Protein AF-A0A1G0KWZ0-F1 (afdb_monomer)

Foldseek 3Di:
DDDADWFWEAEDPDTDPDTDHPVRNQVVCVVPPDPVLVVVPWHWDWDFDDCVVPVDGHIYIDTGD

Radius of gyration: 12.34 Å; Cα contacts (8 Å, |Δi|>4): 106; chains: 1; bounding box: 24×32×32 Å

Secondary structure (DSSP, 8-state):
-PPPP-BEEEETTEE-SS-B-HHHHHHHHHHH--HHHHHTT-EEEEEEP-HHHHSS-EEEEEEE-

Sequence (65 aa):
MATAEKRKVRVGLSSLDSPMTIAQAKRYGDKNMPQDLRRAGFGTTIFVSDPEINGAVFFRVNYGK

Nearest PDB structures (foldseek):
  7vvg-assembly1_C  TM=3.363E-01  e=3.709E+00  Homo sapiens
  6dk4-assembly1_B-2  TM=2.897E-01  e=3.957E+00  Campylobacter jejuni
  6dk4-assembly1_A  TM=2.835E-01  e=4.807E+00  Campylobacter jejuni

Solvent-accessible surface area (backbone atoms only — not comparable to full-atom values): 3884 Å² total; per-residue (Å²): 131,85,78,77,67,64,31,42,34,30,48,88,94,45,70,51,94,65,61,35,32,69,71,53,46,43,52,49,36,65,70,67,54,55,67,67,50,51,73,73,60,43,43,67,44,75,46,74,50,45,47,87,85,64,74,42,72,33,35,33,49,43,78,46,120

pLDDT: mean 93.62, std 9.32, range [44.12, 97.94]

Structure (mmCIF, N/CA/C/O backbone):
data_AF-A0A1G0KWZ0-F1
#
_entry.id   AF-A0A1G0KWZ0-F1
#
loop_
_atom_site.group_PDB
_atom_site.id
_atom_site.type_symbol
_atom_site.label_atom_id
_atom_site.label_alt_id
_atom_site.label_comp_id
_atom_site.label_asym_id
_atom_site.label_entity_id
_atom_site.label_seq_id
_atom_site.pdbx_PDB_ins_code
_atom_site.Cartn_x
_atom_site.Cartn_y
_atom_site.Cartn_z
_atom_site.occupancy
_atom_site.B_iso_or_equiv
_atom_site.auth_seq_id
_atom_site.auth_comp_id
_atom_site.auth_asym_id
_atom_site.auth_atom_id
_atom_site.pdbx_PDB_model_num
ATOM 1 N N . MET A 1 1 ? 1.923 21.426 -15.301 1.00 44.12 1 MET A N 1
ATOM 2 C CA . MET A 1 1 ? 1.899 20.699 -14.012 1.00 44.12 1 MET A CA 1
ATOM 3 C C . MET A 1 1 ? 2.179 19.236 -14.306 1.00 44.12 1 MET A C 1
ATOM 5 O O . MET A 1 1 ? 1.498 18.688 -15.163 1.00 44.12 1 MET A O 1
ATOM 9 N N . ALA A 1 2 ? 3.186 18.623 -13.681 1.00 52.16 2 ALA A N 1
ATOM 10 C CA . ALA A 1 2 ? 3.425 17.191 -13.848 1.00 52.16 2 ALA A CA 1
ATOM 11 C C . ALA A 1 2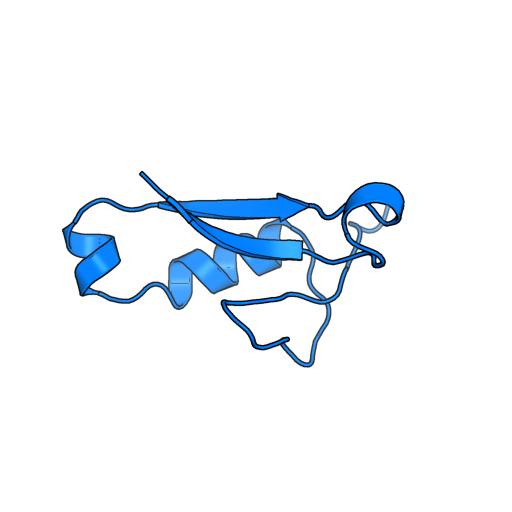 ? 2.252 16.416 -13.226 1.00 52.16 2 ALA A C 1
ATOM 13 O O . ALA A 1 2 ? 1.950 16.581 -12.044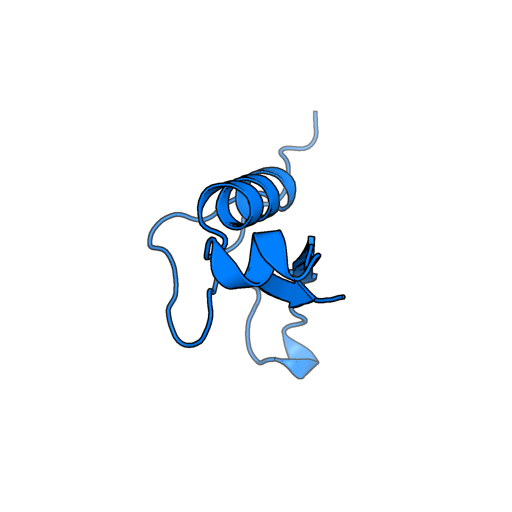 1.00 52.16 2 ALA A O 1
ATOM 14 N N . THR A 1 3 ? 1.544 15.618 -14.023 1.00 65.69 3 THR A N 1
ATOM 15 C CA . THR A 1 3 ? 0.513 14.704 -13.522 1.00 65.69 3 THR A CA 1
ATOM 16 C C . THR A 1 3 ? 1.152 13.706 -12.563 1.00 65.69 3 THR A C 1
ATOM 18 O O . THR A 1 3 ? 2.105 13.026 -12.931 1.00 65.69 3 THR A O 1
ATOM 21 N N . ALA A 1 4 ? 0.635 13.628 -11.334 1.00 83.19 4 ALA A N 1
ATOM 22 C CA . ALA A 1 4 ? 1.130 12.695 -10.328 1.00 83.19 4 ALA A CA 1
ATOM 23 C C . ALA A 1 4 ? 1.053 11.248 -10.841 1.00 83.19 4 ALA A C 1
ATOM 25 O O . ALA A 1 4 ? 0.013 10.819 -11.349 1.00 83.19 4 ALA A O 1
ATOM 26 N N . GLU A 1 5 ? 2.154 10.509 -10.695 1.00 92.75 5 GLU A N 1
ATOM 27 C CA . GLU A 1 5 ? 2.283 9.139 -11.184 1.00 92.75 5 GLU A CA 1
ATOM 28 C C . GLU A 1 5 ? 1.216 8.225 -10.567 1.00 92.75 5 GLU A C 1
ATOM 30 O O . GLU A 1 5 ? 1.019 8.212 -9.349 1.00 92.75 5 GLU A O 1
ATOM 35 N N . LYS A 1 6 ? 0.539 7.440 -11.414 1.00 95.81 6 LYS A N 1
ATOM 36 C CA . LYS A 1 6 ? -0.427 6.423 -10.993 1.00 95.81 6 LYS A CA 1
ATOM 37 C C . LYS A 1 6 ? 0.106 5.0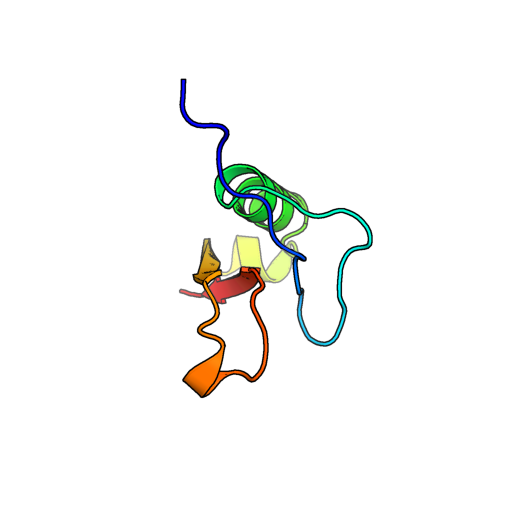30 -11.290 1.00 95.81 6 LYS A C 1
ATOM 39 O O . LYS A 1 6 ? 0.527 4.759 -12.410 1.00 95.81 6 LYS A O 1
ATOM 44 N N . ARG A 1 7 ? 0.014 4.127 -10.314 1.00 96.25 7 ARG A N 1
ATOM 45 C CA . ARG A 1 7 ? 0.397 2.715 -10.461 1.00 96.25 7 ARG A CA 1
ATOM 46 C C . ARG A 1 7 ? -0.703 1.799 -9.940 1.00 96.25 7 ARG A C 1
ATOM 48 O O . ARG A 1 7 ? -1.547 2.222 -9.146 1.00 96.25 7 ARG A O 1
ATOM 55 N N . LYS A 1 8 ? -0.685 0.530 -10.364 1.00 97.06 8 LYS A N 1
ATOM 56 C CA . LYS A 1 8 ? -1.512 -0.515 -9.739 1.00 97.06 8 LYS A CA 1
ATOM 57 C C . LYS A 1 8 ? -1.214 -0.569 -8.242 1.00 97.06 8 LYS A C 1
ATOM 59 O O . LYS A 1 8 ? -0.055 -0.453 -7.846 1.00 97.06 8 LYS A O 1
ATOM 64 N N . VAL A 1 9 ? -2.247 -0.761 -7.427 1.00 97.56 9 VAL A N 1
ATOM 65 C CA . VAL A 1 9 ? -2.111 -0.854 -5.969 1.00 97.56 9 VAL A CA 1
ATOM 66 C C . VAL A 1 9 ? -2.303 -2.296 -5.532 1.00 97.56 9 VAL A C 1
ATOM 68 O O . VAL A 1 9 ? -3.261 -2.943 -5.946 1.00 97.56 9 VAL A O 1
ATOM 71 N N . ARG A 1 10 ? -1.409 -2.795 -4.682 1.00 97.12 10 ARG A N 1
ATOM 72 C CA . ARG A 1 10 ? -1.493 -4.114 -4.052 1.00 97.12 10 ARG A CA 1
ATOM 73 C C . ARG A 1 10 ? -1.758 -3.982 -2.558 1.00 97.12 10 ARG A C 1
ATOM 75 O O . ARG A 1 10 ? -1.181 -3.114 -1.903 1.00 97.12 10 ARG A O 1
ATOM 82 N N . VAL A 1 11 ? -2.599 -4.861 -2.024 1.00 95.06 11 VAL A N 1
ATOM 83 C CA . VAL A 1 11 ? -2.944 -4.944 -0.599 1.00 95.06 11 VAL A CA 1
ATOM 84 C C . VAL A 1 11 ? -2.927 -6.419 -0.213 1.00 95.06 11 VAL A C 1
ATOM 86 O O . VAL A 1 11 ? -3.700 -7.211 -0.750 1.00 95.06 11 VAL A O 1
ATOM 89 N N . GLY A 1 12 ? -2.006 -6.812 0.669 1.00 89.00 12 GLY A N 1
ATOM 90 C CA . GLY A 1 12 ? -1.755 -8.231 0.938 1.00 89.00 12 GLY A CA 1
ATOM 91 C C . GLY A 1 12 ? -1.352 -8.986 -0.337 1.00 89.00 12 GLY A C 1
ATOM 92 O O . GLY A 1 12 ? -0.340 -8.656 -0.966 1.00 89.00 12 GLY A O 1
ATOM 93 N N . LEU A 1 13 ? -2.144 -9.994 -0.712 1.00 89.06 13 LEU A N 1
ATOM 94 C CA . LEU A 1 13 ? -1.956 -10.798 -1.928 1.00 89.06 13 LEU A CA 1
ATOM 95 C C . LEU A 1 13 ? -2.781 -10.297 -3.127 1.00 89.06 13 LEU A C 1
ATOM 97 O O . LEU A 1 13 ? -2.569 -10.753 -4.248 1.00 89.06 13 LEU A O 1
ATOM 101 N N . SER A 1 14 ? -3.684 -9.341 -2.912 1.00 92.75 14 SER A N 1
ATOM 102 C CA . SER A 1 14 ? -4.620 -8.859 -3.930 1.00 92.75 14 SER A CA 1
ATOM 103 C C . SER A 1 14 ? -4.1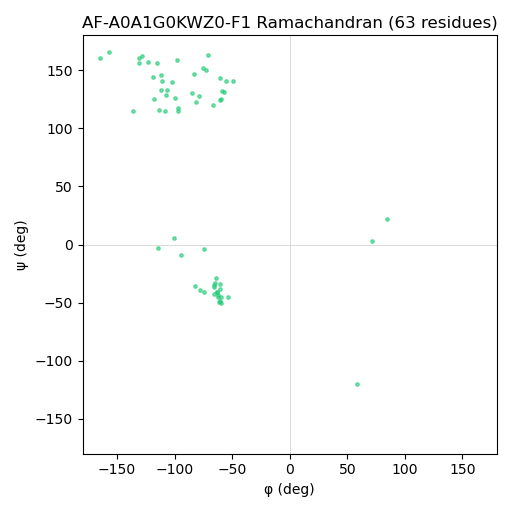32 -7.572 -4.597 1.00 92.75 14 SER A C 1
ATOM 105 O O . SER A 1 14 ? -3.327 -6.821 -4.040 1.00 92.75 14 SER A O 1
ATOM 107 N N . SER A 1 15 ? -4.649 -7.293 -5.795 1.00 94.62 15 SER A N 1
ATOM 108 C CA . SER A 1 15 ? -4.498 -6.001 -6.477 1.00 94.62 15 SER A CA 1
ATOM 109 C C . SER A 1 15 ? -5.848 -5.293 -6.552 1.00 94.62 15 SER A C 1
ATOM 111 O O . SER A 1 15 ? -6.871 -5.952 -6.693 1.00 94.62 15 SER A O 1
ATOM 113 N N . LEU A 1 16 ? -5.847 -3.965 -6.462 1.00 94.94 16 LEU A N 1
ATOM 1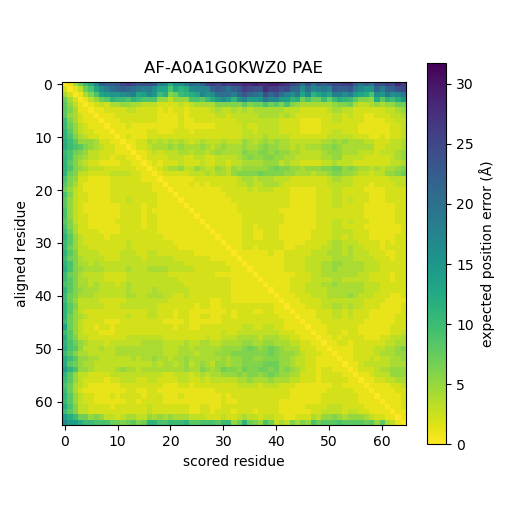14 C CA . LEU A 1 16 ? -7.028 -3.147 -6.727 1.00 94.94 16 LEU A CA 1
ATOM 115 C C . LEU A 1 16 ? -7.161 -2.899 -8.233 1.00 94.94 16 LEU A C 1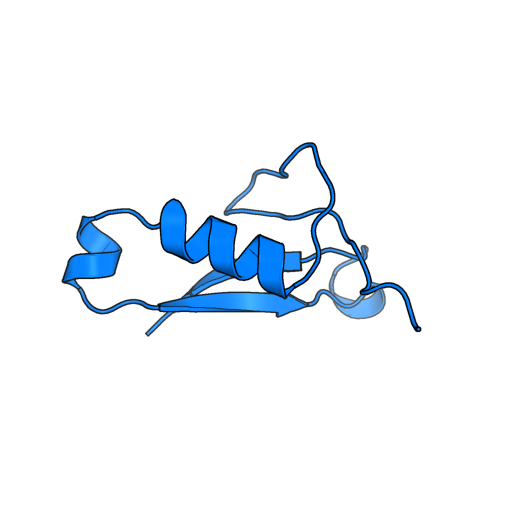
ATOM 117 O O . LEU A 1 16 ? -6.152 -2.741 -8.926 1.00 94.94 16 LEU A O 1
ATOM 121 N N . ASP A 1 17 ? -8.398 -2.803 -8.715 1.00 92.38 17 ASP A N 1
ATOM 122 C CA . ASP A 1 17 ? -8.688 -2.662 -10.148 1.00 92.38 17 ASP A CA 1
ATOM 123 C C . ASP A 1 17 ? -8.189 -1.334 -10.726 1.00 92.38 17 ASP A C 1
ATOM 125 O O . ASP A 1 17 ? -7.707 -1.266 -11.856 1.00 92.38 17 ASP A O 1
ATOM 129 N N . SER A 1 18 ? -8.282 -0.261 -9.936 1.00 94.62 18 SER A N 1
ATOM 130 C CA . SER A 1 18 ? -7.955 1.095 -10.377 1.00 94.62 18 SER A CA 1
ATOM 131 C C . SER A 1 18 ? -6.555 1.529 -9.929 1.00 94.62 18 SER A C 1
ATOM 133 O O . SER A 1 18 ? -6.273 1.532 -8.726 1.00 94.62 18 SER A O 1
ATOM 135 N N . PRO A 1 19 ? -5.685 1.972 -10.859 1.00 96.75 19 PRO A N 1
ATOM 136 C CA . PRO A 1 19 ? -4.421 2.611 -10.517 1.00 96.75 19 PRO A CA 1
ATOM 137 C C . PRO A 1 19 ? -4.622 3.897 -9.708 1.00 96.75 19 PRO A C 1
ATOM 139 O O . PRO A 1 19 ? -5.530 4.687 -9.976 1.00 96.75 19 PRO A O 1
ATOM 142 N N . MET A 1 20 ? -3.733 4.141 -8.751 1.00 97.50 20 MET A N 1
ATOM 143 C CA . MET A 1 20 ? -3.799 5.287 -7.842 1.00 97.50 20 MET A CA 1
ATOM 144 C C . MET A 1 20 ? -2.462 6.008 -7.781 1.00 97.50 20 MET A C 1
ATOM 146 O O . MET A 1 20 ? -1.418 5.403 -8.017 1.00 97.50 20 MET A O 1
ATOM 150 N N . THR A 1 21 ? -2.490 7.288 -7.414 1.00 97.50 21 THR A N 1
ATOM 151 C CA . THR A 1 21 ? -1.286 7.992 -6.956 1.00 97.50 21 THR A CA 1
ATOM 152 C C . THR A 1 21 ? -0.857 7.486 -5.578 1.00 97.50 21 THR A C 1
ATOM 154 O O . THR A 1 21 ? -1.664 6.900 -4.855 1.00 97.50 21 THR A O 1
ATOM 157 N N . ILE A 1 22 ? 0.383 7.763 -5.161 1.00 96.38 22 ILE A N 1
ATOM 158 C CA . ILE A 1 22 ? 0.858 7.425 -3.804 1.00 96.38 22 ILE A CA 1
ATOM 159 C C . ILE A 1 22 ? -0.079 7.996 -2.731 1.00 96.38 22 ILE A C 1
ATOM 161 O O . ILE A 1 22 ? -0.472 7.285 -1.808 1.00 96.38 22 ILE A O 1
ATOM 165 N N . ALA A 1 23 ? -0.492 9.260 -2.873 1.00 96.62 23 ALA A N 1
ATOM 166 C CA . ALA A 1 23 ? -1.399 9.909 -1.926 1.00 96.62 23 ALA A CA 1
ATOM 167 C C . ALA A 1 23 ? -2.776 9.223 -1.875 1.00 96.62 23 ALA A C 1
ATOM 169 O O . ALA A 1 23 ? -3.336 9.025 -0.796 1.00 96.62 23 ALA A O 1
ATOM 170 N N . GLN A 1 24 ? -3.308 8.818 -3.032 1.00 97.62 24 GLN A N 1
ATOM 171 C CA . GLN A 1 24 ? -4.560 8.066 -3.115 1.00 97.62 24 GLN A CA 1
ATOM 172 C C . GLN A 1 24 ? -4.426 6.671 -2.487 1.00 97.62 24 GLN A C 1
ATOM 174 O O . GLN A 1 24 ? -5.300 6.279 -1.717 1.00 97.62 24 GLN A O 1
ATOM 179 N N . ALA A 1 25 ? -3.322 5.961 -2.738 1.00 97.56 25 ALA A N 1
ATOM 180 C CA . ALA A 1 25 ? -3.041 4.658 -2.136 1.00 97.56 25 ALA A CA 1
ATOM 181 C C . ALA A 1 25 ? -2.893 4.758 -0.609 1.00 97.56 25 ALA A C 1
ATOM 183 O O . ALA A 1 25 ? -3.453 3.939 0.121 1.00 97.56 25 ALA A O 1
ATOM 184 N N . LYS A 1 26 ? -2.217 5.802 -0.106 1.00 97.69 26 LYS A N 1
ATOM 185 C CA . LYS A 1 26 ? -2.117 6.071 1.334 1.00 97.69 26 LYS A CA 1
ATOM 186 C C . LYS A 1 26 ? -3.492 6.319 1.941 1.00 97.69 26 LYS A C 1
ATOM 188 O O . LYS A 1 26 ? -3.846 5.675 2.922 1.00 97.69 26 LYS A O 1
ATOM 193 N N . ARG A 1 27 ? -4.296 7.193 1.328 1.00 97.75 27 ARG A N 1
ATOM 194 C CA . ARG A 1 27 ? -5.661 7.476 1.790 1.00 97.75 27 ARG A CA 1
ATOM 195 C C . ARG A 1 27 ? -6.538 6.225 1.772 1.00 97.75 27 ARG A C 1
ATOM 197 O O . ARG A 1 27 ? -7.349 6.042 2.676 1.00 97.75 27 ARG A O 1
ATOM 204 N N . TYR A 1 28 ? -6.378 5.367 0.763 1.00 97.69 28 TYR A N 1
ATOM 205 C CA . TYR A 1 28 ? -7.046 4.071 0.711 1.00 97.69 28 TYR A CA 1
ATOM 206 C C . TYR A 1 28 ? -6.652 3.206 1.914 1.00 97.69 28 TYR A C 1
ATOM 208 O O . TYR A 1 28 ? -7.543 2.704 2.595 1.00 97.69 28 TYR A O 1
ATOM 216 N N . GLY A 1 29 ? -5.356 3.060 2.209 1.00 97.12 29 GLY A N 1
ATOM 217 C CA . GLY A 1 29 ? -4.896 2.286 3.364 1.00 97.12 29 GLY A CA 1
ATOM 218 C C . GLY A 1 29 ? -5.378 2.875 4.690 1.00 97.12 29 GLY A C 1
ATOM 219 O O . GLY A 1 29 ? -5.954 2.160 5.501 1.00 97.12 29 GLY A O 1
ATOM 220 N N . ASP A 1 30 ? -5.287 4.195 4.865 1.00 97.56 30 ASP A N 1
ATOM 221 C CA . ASP A 1 30 ? -5.768 4.883 6.070 1.00 97.56 30 ASP A CA 1
ATOM 222 C C . ASP A 1 30 ? -7.277 4.690 6.284 1.00 97.56 30 ASP A C 1
ATOM 224 O O . ASP A 1 30 ? -7.737 4.618 7.424 1.00 97.56 30 ASP A O 1
ATOM 228 N N . LYS A 1 31 ? -8.065 4.605 5.204 1.00 97.50 31 LYS A N 1
ATOM 229 C CA . LYS A 1 31 ? -9.515 4.373 5.267 1.00 97.50 31 LYS A CA 1
ATOM 230 C C . LYS A 1 31 ? -9.862 2.908 5.537 1.00 97.50 31 LYS A C 1
ATOM 232 O O . LYS A 1 31 ? -10.803 2.650 6.278 1.00 97.50 31 LYS A O 1
ATOM 237 N N . ASN A 1 32 ? -9.127 1.973 4.939 1.00 96.44 32 ASN A N 1
ATOM 238 C CA . ASN A 1 32 ? -9.439 0.541 4.971 1.00 96.44 32 ASN A CA 1
ATOM 239 C C . ASN A 1 32 ? -8.610 -0.248 5.997 1.00 96.44 32 ASN A C 1
ATOM 241 O O . ASN A 1 32 ? -8.702 -1.474 6.034 1.00 96.44 32 ASN A O 1
ATOM 245 N N . MET A 1 33 ? -7.801 0.424 6.823 1.00 96.38 33 MET A N 1
ATOM 246 C CA . MET A 1 33 ? -7.053 -0.228 7.894 1.00 96.38 33 MET A CA 1
ATOM 247 C C . MET A 1 33 ? -8.012 -0.922 8.873 1.00 96.38 33 MET A C 1
ATOM 249 O O . MET A 1 33 ? -8.883 -0.240 9.434 1.00 96.38 33 MET A O 1
ATOM 253 N N . PRO A 1 34 ? -7.823 -2.235 9.116 1.00 95.50 34 PRO A N 1
ATOM 254 C CA . PRO A 1 34 ? -8.537 -2.977 10.146 1.00 95.50 34 PRO A CA 1
ATOM 255 C C . PRO A 1 34 ? -8.507 -2.267 11.507 1.00 95.50 34 PRO A C 1
ATOM 257 O O . PRO A 1 34 ? -7.514 -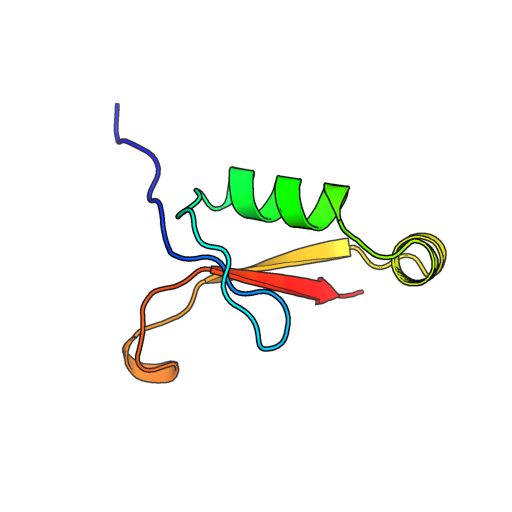1.642 11.893 1.00 95.50 34 PRO A O 1
ATOM 260 N N . GLN A 1 35 ? -9.630 -2.308 12.227 1.00 97.00 35 GLN A N 1
ATOM 261 C CA . GLN A 1 35 ? -9.806 -1.524 13.453 1.00 97.00 35 GLN A CA 1
ATOM 262 C C . GLN A 1 35 ? -8.860 -1.967 14.577 1.00 97.00 35 GLN A C 1
ATOM 264 O O . GLN A 1 35 ? -8.398 -1.132 15.351 1.00 97.00 35 GLN A O 1
ATOM 269 N N . ASP A 1 36 ? -8.575 -3.259 14.665 1.00 97.19 36 ASP A N 1
ATOM 270 C CA . ASP A 1 36 ? -7.608 -3.864 15.579 1.00 97.19 36 ASP A CA 1
ATOM 271 C C . ASP A 1 36 ? -6.190 -3.323 15.352 1.00 97.19 36 ASP A C 1
ATOM 273 O O . ASP A 1 36 ? -5.569 -2.842 16.299 1.00 97.19 36 ASP A O 1
ATOM 277 N N . LEU A 1 37 ? -5.717 -3.276 14.102 1.00 96.62 37 LEU A N 1
ATOM 278 C CA . LEU A 1 37 ? -4.416 -2.693 13.758 1.00 96.62 37 LEU A CA 1
ATOM 279 C C . LEU A 1 37 ? -4.357 -1.202 14.095 1.00 96.62 37 LEU A C 1
ATOM 281 O O . LEU A 1 37 ? -3.389 -0.733 14.697 1.00 96.62 37 LEU A O 1
ATOM 285 N N . ARG A 1 38 ? -5.424 -0.458 13.783 1.00 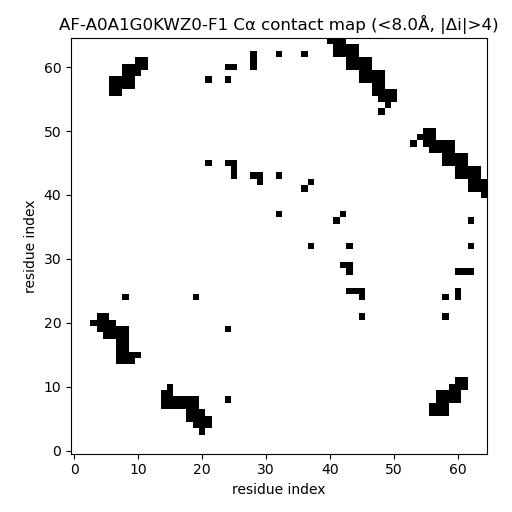96.25 38 ARG A N 1
ATOM 286 C CA . ARG A 1 38 ? -5.523 0.962 14.143 1.00 96.25 38 ARG A CA 1
ATOM 287 C C . ARG A 1 38 ? -5.445 1.161 15.658 1.00 96.25 38 ARG A C 1
ATOM 289 O O . ARG A 1 38 ? -4.714 2.031 16.119 1.00 96.25 38 ARG A O 1
ATOM 296 N N . ARG A 1 39 ? -6.174 0.353 16.437 1.00 97.38 39 ARG A N 1
ATOM 297 C CA . ARG A 1 39 ? -6.164 0.397 17.911 1.00 97.38 39 ARG A CA 1
ATOM 298 C C . ARG A 1 39 ? -4.807 0.007 18.496 1.00 97.38 39 ARG A C 1
ATOM 300 O O . ARG A 1 39 ? -4.407 0.576 19.504 1.00 97.38 39 ARG A O 1
ATOM 307 N N . ALA A 1 40 ? -4.085 -0.907 17.853 1.00 97.69 40 ALA A N 1
ATOM 308 C CA . ALA A 1 40 ? -2.727 -1.294 18.235 1.00 97.69 40 ALA A CA 1
ATOM 309 C C . ALA A 1 40 ? -1.651 -0.243 17.866 1.00 97.69 40 ALA A C 1
ATOM 311 O O . ALA A 1 40 ? -0.473 -0.399 18.219 1.00 97.69 40 ALA A O 1
ATOM 312 N N . GLY A 1 41 ? -2.049 0.844 17.191 1.00 97.31 41 GLY A N 1
ATOM 313 C CA . GLY A 1 41 ? -1.188 1.975 16.847 1.00 97.31 41 GLY A CA 1
ATOM 314 C C . GLY A 1 41 ? -0.378 1.785 15.566 1.00 97.31 41 GLY A C 1
ATOM 315 O O . GLY A 1 41 ? 0.656 2.427 15.417 1.00 97.31 41 GLY A O 1
ATOM 316 N N . PHE A 1 42 ? -0.808 0.904 14.659 1.00 97.94 42 PHE A N 1
ATOM 317 C CA . PHE A 1 42 ? -0.188 0.778 13.339 1.00 97.94 42 PHE A CA 1
ATOM 318 C C . PHE A 1 42 ? -0.542 1.976 12.446 1.00 97.94 42 PHE A C 1
ATOM 320 O O . PHE A 1 42 ? -1.627 2.553 12.538 1.00 97.94 42 PHE A O 1
ATOM 327 N N . GLY A 1 43 ? 0.370 2.317 11.539 1.00 96.75 43 GLY A N 1
ATOM 328 C CA . GLY A 1 43 ? 0.203 3.322 10.495 1.00 96.75 43 GLY A CA 1
ATOM 329 C C . GLY A 1 43 ? 0.242 2.712 9.094 1.00 96.75 43 GLY A C 1
ATOM 330 O O . GLY A 1 43 ? 0.821 1.649 8.868 1.00 96.75 43 GLY A O 1
ATOM 331 N N . THR A 1 44 ? -0.370 3.394 8.126 1.00 97.88 44 THR A N 1
ATOM 332 C CA . THR A 1 44 ? -0.267 3.012 6.711 1.00 97.88 44 THR A CA 1
ATOM 333 C C . THR A 1 44 ? 1.059 3.482 6.135 1.00 97.88 44 THR A C 1
ATOM 335 O O . THR A 1 44 ? 1.358 4.680 6.158 1.00 97.88 44 THR A O 1
ATOM 338 N N . THR A 1 45 ? 1.799 2.570 5.516 1.00 97.00 45 THR A N 1
ATOM 339 C CA . THR A 1 45 ? 2.985 2.877 4.714 1.00 97.00 45 THR A CA 1
ATOM 340 C C . THR A 1 45 ? 2.766 2.428 3.273 1.00 97.00 45 THR A C 1
ATOM 342 O O . THR A 1 45 ? 2.098 1.427 3.004 1.00 97.00 45 THR A O 1
ATOM 345 N N . ILE A 1 46 ? 3.298 3.202 2.325 1.00 97.31 46 ILE A N 1
ATOM 346 C CA . ILE A 1 46 ? 3.248 2.862 0.903 1.00 97.31 46 ILE A CA 1
ATOM 347 C C . ILE A 1 46 ? 4.644 2.463 0.462 1.00 97.31 46 ILE A C 1
ATOM 349 O O . ILE A 1 46 ? 5.559 3.281 0.458 1.00 97.31 46 ILE A O 1
ATOM 353 N N . PHE A 1 47 ? 4.786 1.201 0.077 1.00 96.31 47 PHE A N 1
ATOM 354 C CA . PHE A 1 47 ? 5.977 0.716 -0.596 1.00 96.31 47 PHE A CA 1
ATOM 355 C C . PHE A 1 47 ? 5.857 0.992 -2.096 1.00 96.31 47 PHE A C 1
ATOM 357 O O . PHE A 1 47 ? 4.840 0.672 -2.720 1.00 96.31 47 PHE A O 1
ATOM 364 N N . VAL A 1 48 ? 6.900 1.585 -2.666 1.00 96.44 48 VAL A N 1
ATOM 365 C CA . VAL A 1 48 ? 7.035 1.810 -4.104 1.00 96.44 48 VAL A CA 1
ATOM 366 C C . VAL A 1 48 ? 7.879 0.674 -4.652 1.00 96.44 48 VAL A C 1
ATOM 368 O O . VAL A 1 48 ? 9.021 0.516 -4.235 1.00 96.44 48 VAL A O 1
ATOM 371 N N . SER A 1 49 ? 7.308 -0.135 -5.542 1.00 95.56 49 SER A N 1
ATOM 372 C CA . SER A 1 49 ? 8.058 -1.251 -6.101 1.00 95.56 49 SER A CA 1
ATOM 373 C C . SER A 1 49 ? 9.078 -0.793 -7.128 1.00 95.56 49 SER A C 1
ATOM 375 O O . SER A 1 49 ? 8.884 0.202 -7.840 1.00 95.56 49 SER A O 1
ATOM 377 N N . ASP A 1 50 ? 10.128 -1.593 -7.212 1.00 93.25 50 ASP A N 1
ATOM 378 C CA . ASP A 1 50 ? 11.176 -1.501 -8.205 1.00 93.25 50 ASP A CA 1
ATOM 379 C C . ASP A 1 50 ? 11.014 -2.675 -9.190 1.00 93.25 50 ASP A C 1
ATOM 381 O O . ASP A 1 50 ? 10.850 -3.817 -8.750 1.00 93.25 50 ASP A O 1
ATOM 385 N N . PRO A 1 51 ? 10.981 -2.440 -10.511 1.00 93.62 51 PRO A N 1
ATOM 386 C CA . PRO A 1 51 ? 10.797 -3.511 -11.482 1.00 93.62 51 PRO A CA 1
ATOM 387 C C . PRO A 1 51 ? 11.945 -4.530 -11.503 1.00 93.62 51 PRO A C 1
ATOM 389 O O . PRO A 1 51 ? 11.675 -5.693 -11.792 1.00 93.62 51 PRO A O 1
ATOM 392 N N . GLU A 1 52 ? 13.178 -4.149 -11.169 1.00 95.38 52 GLU A N 1
ATOM 393 C CA . GLU A 1 52 ? 14.331 -5.056 -11.115 1.00 95.38 52 GLU A CA 1
ATOM 394 C C . GLU A 1 52 ? 14.257 -5.961 -9.883 1.00 95.38 52 GLU A C 1
ATOM 396 O O . GLU A 1 52 ? 14.487 -7.165 -9.971 1.00 95.38 52 GLU A O 1
ATOM 401 N N . ILE A 1 53 ? 13.853 -5.404 -8.737 1.00 94.00 53 ILE A N 1
ATOM 402 C CA . ILE A 1 53 ? 13.760 -6.153 -7.473 1.00 94.00 53 ILE A CA 1
ATOM 403 C C . ILE A 1 53 ? 12.449 -6.950 -7.383 1.00 94.00 53 ILE A C 1
ATOM 405 O O . ILE A 1 53 ? 12.400 -8.035 -6.804 1.00 94.00 53 ILE A O 1
ATOM 409 N N . ASN A 1 54 ? 11.346 -6.409 -7.906 1.00 93.69 54 ASN A N 1
ATOM 410 C CA . ASN A 1 54 ? 9.994 -6.934 -7.688 1.00 93.69 54 ASN A CA 1
ATOM 411 C C . ASN A 1 54 ? 9.312 -7.475 -8.954 1.00 93.69 54 ASN A C 1
ATOM 413 O O . ASN A 1 54 ? 8.176 -7.948 -8.862 1.00 93.69 54 ASN A O 1
ATOM 417 N N . GLY A 1 55 ? 9.949 -7.373 -10.124 1.00 92.25 55 GLY A N 1
ATOM 418 C CA . GLY A 1 55 ? 9.428 -7.859 -11.407 1.00 92.25 55 GLY A CA 1
ATOM 419 C C . GLY A 1 55 ? 8.265 -7.046 -11.988 1.00 92.25 55 GLY A C 1
ATOM 420 O O . GLY A 1 55 ? 7.701 -7.433 -13.009 1.00 92.25 55 GLY A O 1
ATOM 421 N N . ALA A 1 56 ? 7.849 -5.950 -11.338 1.00 92.31 56 ALA A N 1
ATOM 422 C CA . ALA A 1 56 ? 6.784 -5.068 -11.814 1.00 92.31 56 ALA A CA 1
ATOM 423 C C . ALA A 1 56 ? 6.768 -3.712 -11.090 1.00 92.31 56 ALA A C 1
ATOM 425 O O . ALA A 1 56 ? 7.238 -3.584 -9.959 1.00 92.31 56 ALA A O 1
ATOM 426 N N . VAL A 1 57 ? 6.112 -2.729 -11.715 1.00 95.12 57 VAL A N 1
ATOM 427 C CA . VAL A 1 57 ? 5.872 -1.379 -11.181 1.00 95.12 57 VAL A CA 1
ATOM 428 C C . VAL A 1 57 ? 4.473 -1.287 -10.548 1.00 95.12 57 VAL A C 1
ATOM 430 O O . VAL A 1 57 ? 3.452 -1.417 -11.225 1.00 95.12 57 VAL A O 1
ATOM 433 N N . PHE A 1 58 ? 4.406 -1.078 -9.234 1.00 96.31 58 PHE A N 1
ATOM 434 C CA . PHE A 1 58 ? 3.190 -0.993 -8.424 1.00 96.31 58 PHE A CA 1
ATOM 435 C C . PHE A 1 58 ? 3.435 -0.208 -7.123 1.00 96.31 58 PHE A C 1
ATOM 437 O O . PHE A 1 58 ? 4.568 0.030 -6.706 1.00 96.31 58 PHE A O 1
ATOM 444 N N . PHE A 1 59 ? 2.349 0.182 -6.461 1.00 97.75 59 PHE A N 1
ATOM 445 C CA . PHE A 1 59 ? 2.358 0.602 -5.061 1.00 97.75 59 PHE A CA 1
ATOM 446 C C . PHE A 1 59 ? 1.821 -0.536 -4.197 1.00 97.75 59 PHE A C 1
ATOM 448 O O . PHE A 1 59 ? 0.862 -1.202 -4.583 1.00 97.75 59 PHE A O 1
ATOM 455 N N . ARG A 1 60 ? 2.407 -0.777 -3.025 1.00 97.12 60 ARG A N 1
ATOM 456 C CA . ARG A 1 60 ? 1.885 -1.738 -2.045 1.00 97.12 60 ARG A CA 1
ATOM 457 C C . ARG A 1 60 ? 1.514 -1.014 -0.760 1.00 97.12 60 ARG A C 1
ATOM 459 O O . ARG A 1 60 ? 2.340 -0.314 -0.182 1.00 97.12 60 ARG A O 1
ATOM 466 N N . VAL A 1 61 ? 0.271 -1.200 -0.331 1.00 97.81 61 VAL A N 1
ATOM 467 C CA . VAL A 1 61 ? -0.222 -0.730 0.963 1.00 97.81 61 VAL A CA 1
ATOM 468 C C . VAL A 1 61 ? 0.202 -1.735 2.022 1.00 97.81 61 VAL A C 1
ATOM 470 O O . VAL A 1 61 ? -0.146 -2.913 1.929 1.00 97.81 61 VAL A O 1
ATOM 473 N N . ASN A 1 62 ? 0.928 -1.256 3.025 1.00 96.88 62 ASN A N 1
ATOM 474 C CA . ASN A 1 62 ? 1.319 -2.017 4.201 1.00 96.88 62 ASN A CA 1
ATOM 475 C C . ASN A 1 62 ? 0.834 -1.302 5.469 1.00 96.88 62 ASN A C 1
ATOM 477 O O . ASN A 1 62 ? 0.627 -0.086 5.473 1.00 96.88 62 ASN A O 1
ATOM 481 N N . TYR A 1 63 ? 0.694 -2.064 6.551 1.00 96.44 63 TYR A N 1
ATOM 482 C CA . TYR A 1 63 ? 0.467 -1.529 7.890 1.00 96.44 63 TYR A CA 1
ATOM 483 C C . TYR A 1 63 ? 1.691 -1.852 8.741 1.00 96.44 63 TYR A C 1
ATOM 485 O O . TYR A 1 63 ? 2.018 -3.021 8.931 1.00 96.44 63 TYR A O 1
ATOM 493 N N . GLY A 1 64 ? 2.394 -0.818 9.191 1.00 93.38 64 GLY A N 1
ATOM 494 C CA . GLY A 1 64 ? 3.626 -0.931 9.971 1.00 93.38 64 GLY A CA 1
ATOM 495 C C . G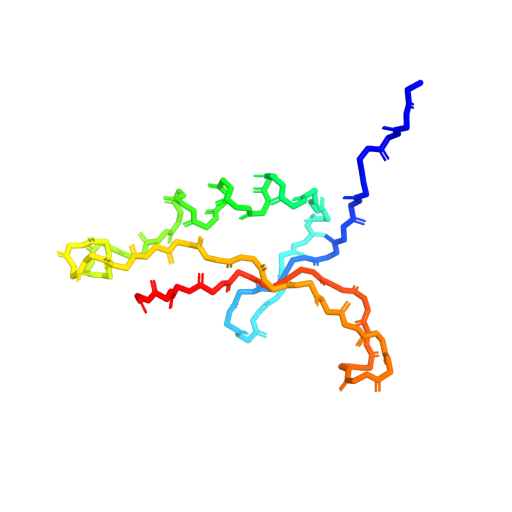LY A 1 64 ? 3.551 -0.102 11.246 1.00 93.38 64 GLY A C 1
ATOM 496 O O . GLY A 1 64 ? 2.707 0.788 11.356 1.00 93.38 64 GLY A O 1
ATOM 497 N N . LYS A 1 65 ? 4.423 -0.405 12.200 1.00 87.81 65 LYS A N 1
ATOM 498 C CA . LYS A 1 65 ? 4.613 0.352 13.434 1.00 87.81 65 LYS A CA 1
ATOM 499 C C . LYS A 1 65 ? 6.085 0.699 13.578 1.00 87.81 65 LYS A C 1
ATOM 501 O O . LYS A 1 65 ? 6.903 -0.153 13.164 1.00 87.81 65 LYS A O 1
#

Mean predicted aligned error: 3.51 Å